Protein AF-A0A4Q6C8I4-F1 (afdb_monomer)

Nearest PDB structures (foldseek):
  3a5y-assembly2_C  TM=9.409E-01  e=4.345E-12  Escherichia coli
  3a5y-assembly1_B  TM=9.420E-01  e=6.777E-12  Escherichia coli
  3g1z-assembly1_B  TM=9.215E-01  e=4.933E-12  Salmonella enterica subsp. enterica serovar Typhimurium
  3a5z-assembly2_E  TM=9.390E-01  e=2.920E-11  Escherichia coli
  7ea9-assembly2_C  TM=8.427E-01  e=3.755E-07  Homo sapiens

pLDDT: mean 90.51, std 9.95, range [35.81, 97.06]

Sequence (147 aa):
TWDDLYFLIWLNDVEPNLPKDRPLIIYHYPPSQAALAVTEIGDDGNRWAKRFEFYIAGIELGNAFEELTDPIEQRARFENDQKVRRETYGDTYPVSPIDEDFLNALAEGMPPSGGIAVGVDRMVQLFANEPELAKTLWLESEPGKIE

Mean predicted aligned error: 5.63 Å

Solvent-accessible surface area (backbone atoms only — not comparable to full-atom values): 8668 Å² total; per-residue (Å²): 103,75,66,54,53,48,50,54,45,37,65,68,65,44,59,77,66,49,71,48,91,44,76,46,78,51,63,62,34,50,61,94,66,21,82,64,24,35,71,46,74,45,98,86,71,46,62,27,8,47,30,37,37,35,30,48,66,66,40,79,36,31,46,32,28,36,50,56,50,51,40,68,62,51,48,53,52,52,55,48,52,53,50,55,47,37,74,72,64,35,88,84,48,88,72,78,75,82,62,60,67,61,41,50,54,27,66,76,63,53,72,96,46,72,50,72,50,68,43,61,64,58,48,50,19,60,75,69,72,44,94,52,63,66,80,68,44,95,65,78,80,61,91,89,72,82,131

Secondary structure (DSSP, 8-state):
-HHHHHHHHIIIIIGGGS-SSS-EEEEEE-GGG-TTB-EEE-TTS-EEEEEEEEEETTEEEEEEEEB---HHHHHHHHHHHHHHHHHHH-TTS--PPP-HHHHHHHHHHPPS-EEEEE-HHHHHHHHHT-S-GGGGSSS---TT---

Structure (mmCIF, N/CA/C/O backbone):
data_AF-A0A4Q6C8I4-F1
#
_entry.id   AF-A0A4Q6C8I4-F1
#
loop_
_atom_site.group_PDB
_atom_site.id
_atom_site.type_symbol
_atom_site.label_atom_id
_atom_site.label_alt_id
_atom_site.label_comp_id
_atom_site.label_asym_id
_atom_site.label_entity_id
_atom_site.label_seq_id
_atom_site.pdbx_PDB_ins_code
_atom_site.Cartn_x
_atom_site.Cartn_y
_atom_site.Cartn_z
_atom_site.occupancy
_atom_site.B_iso_or_equiv
_atom_site.auth_seq_id
_atom_site.auth_comp_id
_atom_site.auth_asym_id
_atom_site.auth_atom_id
_atom_site.pdbx_PDB_model_num
ATOM 1 N N . THR A 1 1 ? 7.667 17.587 -1.854 1.00 84.69 1 THR A N 1
ATOM 2 C CA . THR A 1 1 ? 7.460 16.961 -3.178 1.00 84.69 1 THR A CA 1
ATOM 3 C C . THR A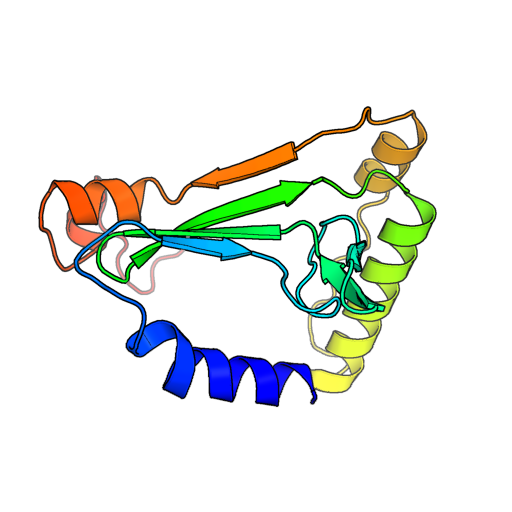 1 1 ? 5.965 16.807 -3.428 1.00 84.69 1 THR A C 1
ATOM 5 O O . THR A 1 1 ? 5.182 17.213 -2.573 1.00 84.69 1 THR A O 1
ATOM 8 N N . TRP A 1 2 ? 5.550 16.286 -4.591 1.00 88.81 2 TRP A N 1
ATOM 9 C CA . TRP A 1 2 ? 4.146 15.908 -4.819 1.00 88.81 2 TRP A CA 1
ATOM 10 C C . TRP A 1 2 ? 3.659 14.925 -3.746 1.00 88.81 2 TRP A C 1
ATOM 12 O O . TRP A 1 2 ? 2.613 15.152 -3.146 1.00 88.81 2 TRP A O 1
ATOM 22 N N .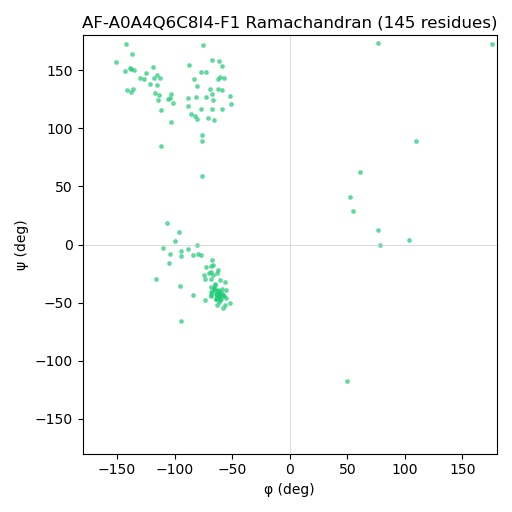 ASP A 1 3 ? 4.462 13.903 -3.446 1.00 88.81 3 ASP A N 1
ATOM 23 C CA . ASP A 1 3 ? 4.109 12.886 -2.455 1.00 88.81 3 ASP A CA 1
ATOM 24 C C . ASP A 1 3 ? 4.026 13.455 -1.039 1.00 88.81 3 ASP A C 1
ATOM 26 O O . ASP A 1 3 ? 3.095 13.120 -0.315 1.00 88.81 3 ASP A O 1
ATOM 30 N N . ASP A 1 4 ? 4.903 14.391 -0.659 1.00 90.00 4 ASP A N 1
ATOM 31 C CA . ASP A 1 4 ? 4.795 15.049 0.652 1.00 90.00 4 ASP A CA 1
ATOM 32 C C . ASP A 1 4 ? 3.463 15.797 0.799 1.00 90.00 4 ASP A C 1
ATOM 34 O O . ASP A 1 4 ? 2.821 15.724 1.843 1.00 90.00 4 ASP A O 1
ATOM 38 N N . LEU A 1 5 ? 3.025 16.512 -0.246 1.00 93.94 5 LEU A N 1
ATOM 39 C CA . LEU A 1 5 ? 1.739 17.215 -0.232 1.00 93.94 5 LEU A CA 1
ATOM 40 C C . LEU A 1 5 ? 0.568 16.234 -0.206 1.00 93.94 5 LEU A C 1
ATOM 42 O O . LEU A 1 5 ? -0.389 16.458 0.534 1.00 93.94 5 LEU A O 1
ATOM 46 N N . TYR A 1 6 ? 0.659 15.148 -0.978 1.00 94.38 6 TYR A N 1
ATOM 47 C CA . TYR A 1 6 ? -0.321 14.070 -0.941 1.00 94.38 6 TYR A CA 1
ATOM 48 C C . TYR A 1 6 ? -0.463 13.518 0.479 1.00 94.38 6 TYR A C 1
ATOM 50 O O . TYR A 1 6 ? -1.572 13.499 1.001 1.00 94.38 6 TYR A O 1
ATOM 58 N N . PHE A 1 7 ? 0.641 13.147 1.136 1.00 93.62 7 PHE A N 1
ATO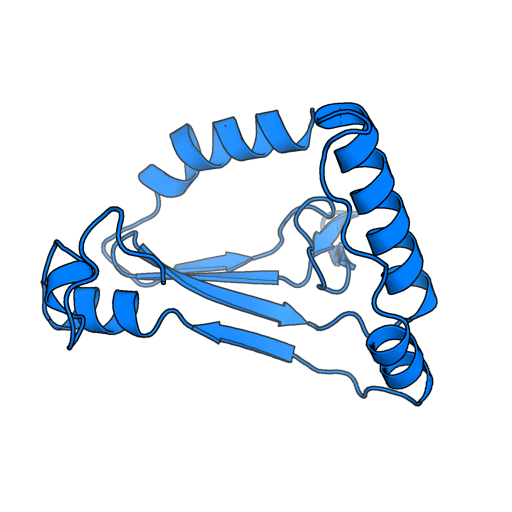M 59 C CA . PHE A 1 7 ? 0.610 12.608 2.496 1.00 93.62 7 PHE A CA 1
ATOM 60 C C . PHE A 1 7 ? 0.126 13.628 3.522 1.00 93.62 7 PHE A C 1
ATOM 62 O O . PHE A 1 7 ? -0.639 13.269 4.413 1.00 93.62 7 PHE A O 1
ATOM 69 N N . LEU A 1 8 ? 0.518 14.898 3.398 1.00 95.75 8 LEU A N 1
ATOM 70 C CA . LEU A 1 8 ? 0.023 15.951 4.282 1.00 95.75 8 LEU A CA 1
ATOM 71 C C . LEU A 1 8 ? -1.499 16.080 4.194 1.00 95.75 8 LEU A C 1
ATOM 73 O O . LEU A 1 8 ? -2.155 16.112 5.230 1.00 95.75 8 LEU A O 1
ATOM 77 N N . ILE A 1 9 ? -2.067 16.111 2.990 1.00 96.06 9 ILE A N 1
ATOM 78 C CA . ILE A 1 9 ? -3.523 16.183 2.812 1.00 96.06 9 ILE A CA 1
ATOM 79 C C . ILE A 1 9 ? -4.176 14.875 3.271 1.00 96.06 9 ILE A C 1
ATOM 81 O O . ILE A 1 9 ? -5.172 14.895 3.990 1.00 96.06 9 ILE A O 1
ATOM 85 N N . TRP A 1 10 ? -3.606 13.730 2.898 1.00 95.06 10 TRP A N 1
ATOM 86 C CA . TRP A 1 10 ? -4.143 12.418 3.241 1.00 95.06 10 TRP A CA 1
ATOM 87 C C . TRP A 1 10 ? -4.276 12.235 4.754 1.00 95.06 10 TRP A C 1
ATOM 89 O O . TRP A 1 10 ? -5.368 11.968 5.249 1.00 95.06 10 TRP A O 1
ATOM 99 N N . LEU A 1 11 ? -3.182 12.445 5.488 1.00 94.38 11 LEU A N 1
ATOM 100 C CA . LEU A 1 11 ? -3.102 12.188 6.925 1.00 94.38 11 LEU A CA 1
ATOM 101 C C . LEU A 1 11 ? -3.854 13.225 7.765 1.00 94.38 11 LEU A C 1
ATOM 103 O O . LEU A 1 11 ? -4.322 12.895 8.851 1.00 94.38 11 LEU A O 1
ATOM 107 N N . ASN A 1 12 ? -3.961 14.476 7.301 1.00 96.06 12 ASN A N 1
ATOM 108 C CA . ASN A 1 12 ? -4.605 15.538 8.081 1.00 96.06 12 ASN A CA 1
ATOM 109 C C . ASN A 1 12 ? -6.080 15.744 7.715 1.00 96.06 12 ASN A C 1
ATOM 111 O O . ASN A 1 12 ? -6.886 16.016 8.604 1.00 96.06 12 ASN A O 1
ATOM 115 N N . ASP A 1 13 ? -6.443 15.592 6.439 1.00 95.81 13 ASP A N 1
ATOM 116 C CA . ASP A 1 13 ? -7.760 15.991 5.937 1.00 95.81 13 ASP A CA 1
ATOM 117 C C . ASP A 1 13 ? -8.604 14.816 5.429 1.00 95.81 13 ASP A C 1
ATOM 119 O O . ASP A 1 13 ? -9.832 14.878 5.514 1.00 95.81 13 ASP A O 1
ATOM 123 N N . VAL A 1 14 ? -7.995 13.737 4.923 1.00 94.25 14 VAL A N 1
ATOM 124 C CA . VAL A 1 14 ? -8.747 12.604 4.351 1.00 94.25 14 VAL A CA 1
ATOM 125 C C . VAL A 1 14 ? -8.968 11.500 5.380 1.00 94.25 14 VAL A C 1
ATOM 127 O O . VAL A 1 14 ? -10.105 11.262 5.788 1.00 94.25 14 VAL A O 1
ATOM 130 N N . GLU A 1 15 ? -7.897 10.844 5.826 1.00 93.94 15 GLU A N 1
ATOM 131 C CA . GLU A 1 15 ? -7.943 9.661 6.690 1.00 93.94 15 GLU A CA 1
ATOM 132 C C . GLU A 1 15 ? -8.700 9.897 8.015 1.00 93.94 15 GLU A C 1
ATOM 134 O O . GLU A 1 15 ? -9.577 9.092 8.348 1.00 93.94 15 GLU A O 1
ATOM 139 N N . PRO A 1 16 ? -8.502 11.018 8.746 1.00 94.31 16 PRO A N 1
ATOM 140 C CA . PRO A 1 16 ? -9.227 11.267 9.996 1.00 94.31 16 PRO A CA 1
ATOM 141 C C . PRO A 1 16 ? -10.747 11.410 9.829 1.00 94.31 16 PRO A C 1
ATOM 143 O O . PRO A 1 16 ? -11.493 11.176 10.791 1.00 94.31 16 PRO A O 1
ATOM 146 N N . ASN A 1 17 ? -11.188 11.796 8.625 1.00 94.88 17 ASN A N 1
ATOM 147 C CA . ASN A 1 17 ? -12.575 12.094 8.266 1.00 94.88 17 ASN A CA 1
ATOM 148 C C . ASN A 1 17 ? -13.282 10.931 7.547 1.00 94.88 17 ASN A C 1
ATOM 150 O O . ASN A 1 17 ? -14.448 11.062 7.165 1.00 94.88 17 ASN A O 1
ATOM 154 N N . LEU A 1 18 ? -12.616 9.786 7.380 1.00 95.06 18 LEU A N 1
ATOM 155 C CA . LEU A 1 18 ? -13.247 8.584 6.843 1.00 95.06 18 LEU A CA 1
ATOM 156 C C . LEU A 1 18 ? -14.392 8.104 7.759 1.00 95.06 18 LEU A C 1
ATOM 158 O O . LEU A 1 18 ? -14.264 8.161 8.987 1.00 95.06 18 LEU A O 1
ATOM 162 N N . PRO A 1 19 ? -15.509 7.598 7.197 1.00 95.25 19 PRO A N 1
ATOM 163 C CA . PRO A 1 19 ? -16.570 6.971 7.982 1.00 95.25 19 PRO A CA 1
ATOM 164 C C . PRO A 1 19 ? -16.046 5.873 8.923 1.00 95.25 19 PRO A C 1
ATOM 166 O O . PRO A 1 19 ? -15.356 4.950 8.500 1.00 95.25 19 PRO A O 1
ATOM 169 N N . LYS A 1 20 ? -16.396 5.957 10.211 1.00 94.69 20 LYS A N 1
ATOM 170 C CA . LYS A 1 20 ? -15.948 5.006 11.253 1.00 94.69 20 LYS A CA 1
ATOM 171 C C . LYS A 1 20 ? -17.033 4.009 11.660 1.00 94.69 20 LYS A C 1
ATOM 173 O O . LYS A 1 20 ? -16.769 3.074 12.403 1.00 94.69 20 LYS A O 1
ATOM 178 N N . ASP A 1 21 ? -18.252 4.204 11.177 1.00 95.25 21 ASP A N 1
ATOM 179 C CA . ASP A 1 21 ? -19.441 3.408 11.488 1.00 95.25 21 ASP A CA 1
ATOM 180 C C . ASP A 1 21 ? -19.630 2.198 10.557 1.00 95.25 21 ASP A C 1
ATOM 182 O O . ASP A 1 21 ? -20.544 1.399 10.755 1.00 95.25 21 ASP A O 1
ATOM 186 N N . ARG A 1 22 ? -18.768 2.041 9.545 1.00 95.19 22 ARG A N 1
ATOM 187 C CA . ARG A 1 22 ? -18.814 0.944 8.573 1.00 95.19 22 ARG A CA 1
ATOM 188 C C . ARG A 1 22 ? -17.424 0.596 8.032 1.00 95.19 22 ARG A C 1
ATOM 190 O O . ARG A 1 22 ? -16.549 1.460 8.037 1.00 95.19 22 ARG A O 1
ATOM 197 N N . PRO A 1 23 ? -17.221 -0.632 7.523 1.00 95.81 23 PRO A N 1
ATOM 198 C CA . PRO A 1 23 ? -16.042 -0.964 6.735 1.00 95.81 23 PRO A CA 1
ATOM 199 C C . PRO A 1 23 ? -15.947 -0.105 5.471 1.00 95.81 23 PRO A C 1
ATOM 201 O O . PRO A 1 23 ? -16.965 0.192 4.838 1.00 95.81 23 PRO A O 1
ATOM 204 N N . LEU A 1 24 ? -14.726 0.258 5.088 1.00 97.06 24 LEU A N 1
ATOM 205 C CA . LEU A 1 24 ? -14.437 1.039 3.890 1.00 97.06 24 LEU A CA 1
ATOM 206 C C . LEU A 1 24 ? -13.338 0.375 3.076 1.00 97.06 24 LEU A C 1
ATOM 208 O O . LEU A 1 24 ? -12.377 -0.151 3.631 1.00 97.06 24 LEU A O 1
ATOM 212 N N . ILE A 1 25 ? -13.479 0.457 1.758 1.00 96.88 25 ILE A N 1
ATOM 213 C CA . ILE A 1 25 ? -12.411 0.171 0.809 1.00 96.88 25 ILE A CA 1
ATOM 214 C C . ILE A 1 25 ? -12.097 1.481 0.105 1.00 96.88 25 ILE A C 1
ATOM 216 O O . ILE A 1 25 ? -12.986 2.104 -0.480 1.00 96.88 25 ILE A O 1
ATOM 220 N N . ILE A 1 26 ? -10.838 1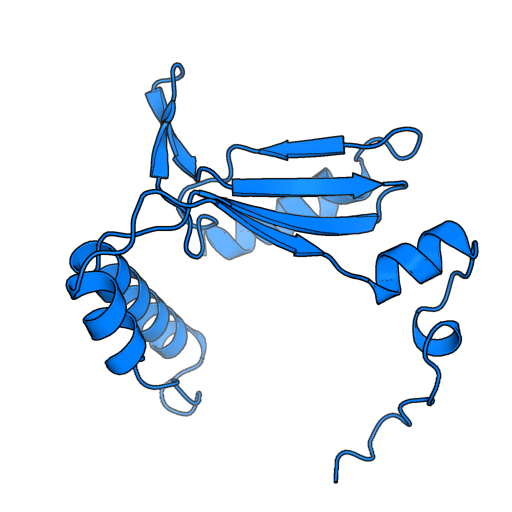.884 0.170 1.00 95.88 26 ILE A N 1
ATOM 221 C CA . ILE A 1 26 ? -10.297 2.999 -0.596 1.00 95.88 26 ILE A CA 1
ATOM 222 C C . ILE A 1 26 ? -9.495 2.387 -1.729 1.00 95.88 26 ILE A C 1
ATOM 224 O O . ILE A 1 26 ? -8.686 1.502 -1.491 1.00 95.88 26 ILE A O 1
ATOM 228 N N . TYR A 1 27 ? -9.735 2.824 -2.957 1.00 95.19 27 TYR A N 1
ATOM 229 C CA . TYR A 1 27 ? -9.104 2.289 -4.159 1.00 95.19 27 TYR A CA 1
ATOM 230 C C . TYR A 1 27 ? -8.804 3.423 -5.143 1.00 95.19 27 TYR A C 1
ATOM 232 O O . TYR A 1 27 ? -9.215 4.560 -4.911 1.00 95.19 27 TYR A O 1
ATOM 240 N N . HIS A 1 28 ? -8.089 3.109 -6.228 1.00 92.25 28 HIS A N 1
ATOM 241 C CA . HIS A 1 28 ? -7.586 4.084 -7.209 1.00 92.25 28 HIS A CA 1
ATOM 242 C C . HIS A 1 28 ? -6.626 5.102 -6.588 1.00 92.25 28 HIS A C 1
ATOM 244 O O . HIS A 1 28 ? -6.852 6.311 -6.576 1.00 92.25 28 HIS A O 1
ATOM 250 N N . TYR A 1 29 ? -5.505 4.594 -6.086 1.00 95.06 29 TYR A N 1
ATOM 251 C CA . TYR A 1 29 ? -4.420 5.449 -5.619 1.00 95.06 29 TYR A CA 1
ATOM 252 C C . TYR A 1 29 ? -3.700 6.091 -6.812 1.00 95.06 29 TYR A C 1
ATOM 254 O O . TYR A 1 29 ? -3.613 5.472 -7.879 1.00 95.06 29 TYR A O 1
ATOM 262 N N . PRO A 1 30 ? -3.165 7.316 -6.675 1.00 94.56 30 PRO A N 1
ATOM 263 C CA . PRO A 1 30 ? -2.380 7.925 -7.740 1.00 94.56 30 PRO A CA 1
ATOM 264 C C . PRO A 1 30 ? -1.128 7.080 -8.050 1.00 94.56 30 PRO A C 1
ATOM 266 O O . PRO A 1 30 ? -0.655 6.344 -7.183 1.00 94.56 30 PRO A O 1
ATOM 269 N N . PRO A 1 31 ? -0.531 7.195 -9.251 1.00 92.56 31 PRO A N 1
ATOM 270 C CA . PRO A 1 31 ? 0.572 6.327 -9.673 1.00 92.56 31 PRO A CA 1
ATOM 271 C C . PRO A 1 31 ? 1.810 6.411 -8.777 1.00 92.56 31 PRO A C 1
ATOM 273 O O . PRO A 1 31 ? 2.511 5.419 -8.607 1.00 92.56 31 PRO A O 1
ATOM 276 N N . SER A 1 32 ? 2.064 7.569 -8.160 1.00 90.94 32 SER A N 1
ATOM 277 C CA . SER A 1 32 ? 3.163 7.726 -7.199 1.00 90.94 32 SER A CA 1
ATOM 278 C C . SER A 1 32 ? 2.957 6.920 -5.910 1.00 90.94 32 SER A C 1
ATOM 280 O O . SER A 1 32 ? 3.906 6.633 -5.193 1.00 90.94 32 SER A O 1
ATOM 282 N N . GLN A 1 33 ? 1.721 6.491 -5.652 1.00 93.00 33 GLN A N 1
ATOM 283 C CA . GLN A 1 33 ? 1.311 5.650 -4.533 1.00 93.00 33 GLN A CA 1
ATOM 284 C C . GLN A 1 33 ? 0.994 4.219 -4.996 1.00 93.00 33 GLN A C 1
ATOM 286 O O . GLN A 1 33 ? 0.315 3.470 -4.294 1.00 93.00 33 GLN A O 1
ATOM 291 N N . ALA A 1 34 ? 1.467 3.815 -6.178 1.00 91.25 34 ALA A N 1
ATOM 292 C CA . ALA A 1 34 ? 1.235 2.471 -6.690 1.00 91.25 34 ALA A CA 1
ATOM 293 C C . ALA A 1 34 ? 2.003 1.398 -5.912 1.00 91.25 34 ALA A C 1
ATOM 295 O O . ALA A 1 34 ? 1.571 0.252 -5.906 1.00 91.25 34 ALA A O 1
ATOM 296 N N . ALA A 1 35 ? 3.117 1.743 -5.256 1.00 86.62 35 ALA A N 1
ATOM 297 C CA . ALA A 1 35 ? 4.056 0.758 -4.720 1.00 86.62 35 ALA A CA 1
ATOM 298 C C . ALA A 1 35 ? 4.408 -0.287 -5.806 1.00 86.62 35 ALA A C 1
ATOM 300 O O . ALA A 1 35 ? 4.930 0.076 -6.865 1.00 86.62 35 ALA A O 1
ATOM 301 N N . LEU A 1 36 ? 4.067 -1.557 -5.578 1.00 91.88 36 LEU A N 1
ATOM 302 C CA . LEU A 1 36 ? 4.264 -2.667 -6.519 1.00 91.88 36 LEU A CA 1
ATOM 303 C C . LEU A 1 36 ? 3.013 -2.989 -7.352 1.00 91.88 36 LEU A C 1
ATOM 305 O O . LEU A 1 36 ? 2.974 -4.002 -8.036 1.00 91.88 36 LEU A O 1
ATOM 309 N N . ALA A 1 37 ? 1.988 -2.137 -7.324 1.00 95.12 37 ALA A N 1
ATOM 310 C CA . ALA A 1 37 ? 0.763 -2.360 -8.077 1.00 95.12 37 ALA A CA 1
ATOM 311 C C . ALA A 1 37 ? 0.912 -2.038 -9.568 1.00 95.12 37 ALA A C 1
ATOM 313 O O . ALA A 1 37 ? 1.589 -1.075 -9.962 1.00 95.12 37 ALA A O 1
ATOM 314 N N . VAL A 1 3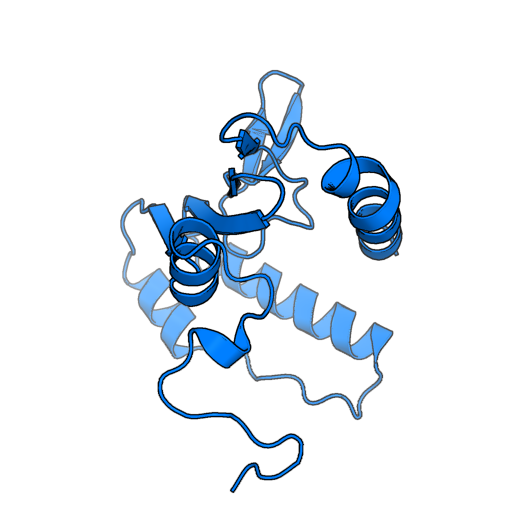8 ? 0.162 -2.764 -10.392 1.00 95.06 38 VAL A N 1
ATOM 315 C CA . VAL A 1 38 ? -0.137 -2.381 -11.776 1.00 95.06 38 VAL A CA 1
ATOM 316 C C . VAL A 1 38 ? -0.800 -0.999 -11.803 1.00 95.06 38 VAL A C 1
ATOM 318 O O . VAL A 1 38 ? -1.599 -0.655 -10.927 1.00 95.06 38 VAL A O 1
ATOM 321 N N . THR A 1 39 ? -0.478 -0.194 -12.821 1.00 95.75 39 THR A N 1
ATOM 322 C CA . THR A 1 39 ? -1.203 1.055 -13.100 1.00 95.75 39 THR A CA 1
ATOM 323 C C . THR A 1 39 ? -1.968 0.961 -14.410 1.00 95.75 39 THR A C 1
ATOM 325 O O . THR A 1 39 ? -1.475 0.405 -15.389 1.00 95.75 39 THR A O 1
ATOM 328 N N . GLU A 1 40 ? -3.154 1.554 -14.452 1.00 94.62 40 GLU A N 1
ATOM 329 C CA . GLU A 1 40 ? -4.007 1.587 -15.636 1.00 94.62 40 GLU A CA 1
ATOM 330 C C . GLU A 1 40 ? -4.624 2.969 -15.849 1.00 94.62 40 GLU A C 1
ATOM 332 O O . GLU A 1 40 ? -4.594 3.818 -14.959 1.00 94.62 40 GLU A O 1
ATOM 337 N N . ILE A 1 41 ? -5.144 3.214 -17.051 1.00 96.31 41 ILE A N 1
ATOM 338 C CA . ILE A 1 41 ? -5.945 4.407 -17.334 1.00 96.31 41 ILE A CA 1
ATOM 339 C C . ILE A 1 41 ? -7.399 4.073 -17.015 1.00 96.31 41 ILE A C 1
ATOM 341 O O . ILE A 1 41 ? -7.956 3.159 -17.619 1.00 96.31 41 ILE A O 1
ATOM 345 N N . GLY A 1 42 ? -7.988 4.801 -16.069 1.00 92.25 42 GLY A N 1
ATOM 346 C CA . GLY A 1 42 ? -9.396 4.670 -15.717 1.00 92.25 42 GLY A CA 1
ATOM 347 C C . GLY A 1 42 ? -10.325 5.317 -16.744 1.00 92.25 42 GLY A C 1
ATOM 348 O O . GLY A 1 42 ? -9.897 6.049 -17.639 1.00 92.25 42 GLY A O 1
ATOM 349 N N . ASP A 1 43 ? -11.628 5.093 -16.571 1.00 92.75 43 ASP A N 1
ATOM 350 C CA . ASP A 1 43 ? -12.682 5.655 -17.431 1.00 92.75 43 ASP A CA 1
ATOM 351 C C . ASP A 1 43 ? -12.728 7.194 -17.411 1.00 92.75 43 ASP A C 1
ATOM 353 O O . ASP A 1 43 ? -13.230 7.829 -18.338 1.00 92.75 43 ASP A O 1
ATOM 357 N N . ASP A 1 44 ? -12.188 7.804 -16.355 1.00 94.19 44 ASP A N 1
ATOM 358 C CA . ASP A 1 44 ? -12.041 9.251 -16.201 1.00 94.19 44 ASP A CA 1
ATOM 359 C C . ASP A 1 44 ? -10.820 9.822 -16.949 1.00 94.19 44 ASP A C 1
ATOM 361 O O . ASP A 1 44 ? -10.582 11.030 -16.920 1.00 94.19 44 ASP A O 1
ATOM 365 N N . GLY A 1 45 ? -10.049 8.967 -17.628 1.00 95.06 45 GLY A N 1
ATOM 366 C CA . GLY A 1 45 ? -8.836 9.325 -18.359 1.00 95.06 45 GLY A CA 1
ATOM 367 C C . GLY A 1 45 ? -7.605 9.529 -17.474 1.00 95.06 45 GLY A C 1
ATOM 368 O O . GLY A 1 45 ? -6.526 9.813 -18.002 1.00 95.06 45 GLY A O 1
ATOM 369 N N . ASN A 1 46 ? -7.730 9.373 -16.153 1.00 94.50 46 ASN A N 1
ATOM 370 C CA . ASN A 1 46 ? -6.609 9.478 -15.226 1.00 94.50 46 ASN A CA 1
ATOM 371 C C . ASN A 1 46 ? -5.900 8.130 -15.075 1.00 94.50 46 ASN A C 1
ATOM 373 O O . ASN A 1 46 ? -6.481 7.066 -15.279 1.00 94.50 46 ASN A O 1
ATOM 377 N N . ARG A 1 47 ? -4.616 8.172 -14.706 1.00 95.56 47 ARG A N 1
ATOM 378 C CA . ARG A 1 47 ? -3.854 6.962 -14.389 1.00 95.56 47 ARG A CA 1
ATOM 379 C C . ARG A 1 47 ? -4.019 6.621 -12.914 1.00 95.56 47 ARG A C 1
ATOM 381 O O . ARG A 1 47 ? -3.688 7.449 -12.069 1.00 95.56 47 ARG A O 1
ATOM 388 N N . TRP A 1 48 ? -4.432 5.396 -12.624 1.00 96.50 48 TRP A N 1
ATOM 389 C CA . TRP A 1 48 ? -4.662 4.892 -11.275 1.00 96.50 48 TRP A CA 1
ATOM 390 C C . TRP A 1 48 ? -3.863 3.621 -11.024 1.00 96.50 48 TRP A C 1
ATOM 392 O O . TRP A 1 48 ? -3.624 2.827 -11.932 1.00 96.50 48 TRP A O 1
ATOM 402 N N . ALA A 1 49 ? -3.440 3.427 -9.782 1.00 96.75 49 ALA A N 1
ATOM 403 C CA . ALA A 1 49 ? -2.911 2.162 -9.313 1.00 96.75 49 ALA A CA 1
ATOM 404 C C . ALA A 1 49 ? -4.065 1.219 -8.971 1.00 96.75 49 ALA A C 1
ATOM 406 O O . ALA A 1 49 ? -5.004 1.608 -8.266 1.00 96.75 49 ALA A O 1
ATOM 407 N N . LYS A 1 50 ? -3.946 -0.043 -9.388 1.00 96.19 50 LYS A N 1
ATOM 408 C CA . LYS A 1 50 ? -4.821 -1.142 -8.966 1.00 96.19 50 LYS A CA 1
ATOM 409 C C . LYS A 1 50 ? -4.475 -1.599 -7.551 1.00 96.19 50 LYS A C 1
ATOM 411 O O . LYS A 1 50 ? -4.087 -2.735 -7.303 1.00 96.19 50 LYS A O 1
ATOM 416 N N . ARG A 1 51 ? -4.581 -0.651 -6.631 1.00 96.31 51 ARG A N 1
ATOM 417 C CA . ARG A 1 51 ? -4.340 -0.777 -5.202 1.00 96.31 51 ARG A CA 1
ATOM 418 C C . ARG A 1 51 ? -5.636 -0.478 -4.476 1.00 96.31 51 ARG A C 1
ATOM 420 O O . ARG A 1 51 ? -6.348 0.454 -4.863 1.00 96.31 51 ARG A O 1
ATOM 427 N N . PHE A 1 52 ? -5.890 -1.200 -3.396 1.00 96.56 52 PHE A N 1
ATOM 428 C CA . PHE A 1 52 ? -6.874 -0.783 -2.416 1.00 96.56 52 PHE A CA 1
ATOM 429 C C . PHE A 1 52 ? -6.382 -0.996 -0.988 1.00 96.56 52 PHE A C 1
ATOM 431 O O . PHE A 1 52 ? -5.621 -1.915 -0.707 1.00 96.56 52 PHE A O 1
ATOM 438 N N . GLU A 1 53 ? -6.863 -0.165 -0.076 1.00 96.94 53 GLU A N 1
ATOM 439 C CA . GLU A 1 53 ? -6.723 -0.361 1.364 1.00 96.94 53 GLU A CA 1
ATOM 440 C C . GLU A 1 53 ? -8.101 -0.580 1.973 1.00 96.94 53 GLU A C 1
ATOM 442 O O . GLU A 1 53 ? -9.098 -0.011 1.511 1.00 96.94 53 GLU A O 1
ATOM 447 N N . PHE A 1 54 ? -8.170 -1.415 3.006 1.00 95.62 54 PHE A N 1
ATOM 448 C CA . PHE A 1 54 ? -9.405 -1.652 3.737 1.00 95.62 54 PHE A CA 1
ATOM 449 C C . PHE A 1 54 ? -9.304 -1.172 5.180 1.00 95.62 54 PHE A C 1
ATOM 451 O O . PHE A 1 54 ? -8.320 -1.400 5.886 1.00 95.62 54 PHE A O 1
ATOM 458 N N . TYR A 1 55 ? -10.376 -0.521 5.615 1.00 96.19 55 TYR A N 1
ATOM 459 C CA . TYR A 1 55 ? -10.479 0.148 6.899 1.00 96.19 55 TYR A CA 1
ATOM 460 C C . TYR A 1 55 ? -11.711 -0.333 7.652 1.00 96.19 55 TYR A C 1
ATOM 462 O O . TYR A 1 55 ? -12.778 -0.521 7.062 1.00 96.19 55 TYR A O 1
ATOM 470 N N . ILE A 1 56 ? -11.594 -0.468 8.971 1.00 94.94 56 ILE A N 1
ATOM 471 C CA . ILE A 1 56 ? -12.738 -0.660 9.871 1.00 94.94 56 ILE A CA 1
ATOM 472 C C . ILE A 1 56 ? -12.538 0.232 11.094 1.00 94.94 56 ILE A C 1
ATOM 474 O O . ILE A 1 56 ? -11.447 0.288 11.649 1.00 94.94 56 ILE A O 1
ATOM 478 N N . ALA A 1 57 ? -13.589 0.952 11.501 1.00 92.56 57 ALA A N 1
ATOM 479 C CA . ALA A 1 57 ? -13.555 1.875 12.640 1.00 92.56 57 ALA A CA 1
ATOM 480 C C . ALA A 1 57 ? -12.445 2.948 12.563 1.00 92.56 57 ALA A C 1
ATOM 482 O O . ALA A 1 57 ? -11.965 3.434 13.584 1.00 92.56 57 ALA A O 1
ATOM 483 N N . GLY A 1 58 ? -12.047 3.339 11.346 1.00 90.81 58 GLY A N 1
ATOM 484 C CA . GLY A 1 58 ? -10.957 4.292 11.117 1.00 90.81 58 GLY A CA 1
ATOM 485 C C . GLY A 1 58 ? -9.550 3.709 11.291 1.00 90.81 58 GLY A C 1
ATOM 486 O O . GLY A 1 58 ? -8.597 4.475 11.351 1.00 90.81 58 GLY A O 1
ATOM 487 N N . ILE A 1 59 ? -9.413 2.384 11.376 1.00 91.31 59 ILE A N 1
ATOM 488 C CA . ILE A 1 59 ? -8.128 1.682 11.432 1.00 91.31 59 ILE A CA 1
ATOM 489 C C . ILE A 1 59 ? -7.886 1.012 10.080 1.00 91.31 59 ILE A C 1
ATOM 491 O O . ILE A 1 59 ? -8.722 0.228 9.628 1.00 91.31 59 ILE A O 1
ATOM 495 N N . GLU A 1 60 ? -6.746 1.304 9.450 1.00 94.62 60 GLU A N 1
ATOM 496 C CA . GLU A 1 60 ? -6.261 0.576 8.274 1.00 94.62 60 GLU A CA 1
ATOM 497 C C . GLU A 1 60 ? -5.880 -0.851 8.688 1.00 94.62 60 GLU A C 1
ATOM 499 O O . GLU A 1 60 ? -4.970 -1.067 9.500 1.00 94.62 60 GLU A O 1
ATOM 504 N N . LEU A 1 61 ? -6.582 -1.835 8.136 1.00 95.12 61 LEU A N 1
ATOM 505 C CA . LEU A 1 61 ? -6.393 -3.245 8.461 1.00 95.12 61 LEU A CA 1
ATOM 506 C C . LEU A 1 61 ? -5.654 -4.012 7.369 1.00 95.12 61 LEU A C 1
ATOM 508 O O . LEU A 1 61 ? -5.145 -5.101 7.638 1.00 95.12 61 LEU A O 1
ATOM 512 N N . GLY A 1 62 ? -5.548 -3.460 6.166 1.00 95.69 62 GLY A N 1
ATOM 513 C CA . GLY A 1 62 ? -4.649 -4.018 5.179 1.00 95.69 62 GLY A CA 1
ATOM 514 C C . GLY A 1 62 ? -4.707 -3.353 3.824 1.00 95.69 62 GLY A C 1
ATOM 515 O O . GLY A 1 62 ? -5.556 -2.509 3.540 1.00 95.69 62 GLY A O 1
ATOM 516 N N . ASN A 1 63 ? -3.768 -3.788 3.001 1.00 96.56 63 ASN A N 1
ATOM 517 C CA . ASN A 1 63 ? -3.389 -3.152 1.758 1.00 96.56 63 ASN A CA 1
ATOM 518 C C . ASN A 1 63 ? -3.189 -4.234 0.700 1.00 96.56 63 ASN A C 1
ATOM 520 O O . ASN A 1 63 ? -2.554 -5.259 0.963 1.00 96.56 63 ASN A O 1
ATOM 524 N N . ALA A 1 64 ? -3.798 -4.030 -0.457 1.00 96.44 64 ALA A N 1
ATOM 525 C CA . ALA A 1 64 ? -3.913 -5.013 -1.513 1.00 96.44 64 ALA A CA 1
ATOM 526 C C . ALA A 1 64 ? -3.611 -4.404 -2.875 1.00 96.44 64 ALA A C 1
ATOM 528 O O . ALA A 1 64 ? -3.903 -3.233 -3.127 1.00 96.44 64 ALA A O 1
ATOM 529 N N . PHE A 1 65 ? -3.083 -5.230 -3.772 1.00 96.06 65 PHE A N 1
ATOM 530 C CA . PHE A 1 65 ? -2.643 -4.811 -5.095 1.00 96.06 65 PHE A CA 1
ATOM 531 C C . PHE A 1 65 ? -2.945 -5.885 -6.141 1.00 96.06 65 PHE A C 1
ATOM 533 O O . PHE A 1 65 ? -2.903 -7.078 -5.844 1.00 96.06 65 PHE A O 1
ATOM 540 N N . GLU A 1 66 ? -3.192 -5.466 -7.382 1.00 96.62 66 GLU A N 1
ATOM 541 C CA . GLU A 1 66 ? -2.851 -6.285 -8.548 1.00 96.62 66 GLU A CA 1
ATOM 542 C C . GLU A 1 66 ? -1.338 -6.171 -8.763 1.00 96.62 66 GLU A C 1
ATOM 544 O O . GLU A 1 66 ? -0.832 -5.070 -8.988 1.00 96.62 66 GLU A O 1
ATOM 549 N N . GLU A 1 67 ? -0.624 -7.287 -8.634 1.00 96.50 67 GLU A N 1
ATOM 550 C CA . GLU A 1 67 ? 0.840 -7.322 -8.580 1.00 96.50 67 GLU A CA 1
ATOM 551 C C . GLU A 1 67 ? 1.461 -6.955 -9.931 1.00 96.50 67 GLU A C 1
ATOM 553 O O . GLU A 1 67 ? 1.057 -7.469 -10.978 1.00 96.50 67 GLU A O 1
ATOM 558 N N . LEU A 1 68 ? 2.475 -6.086 -9.918 1.00 95.94 68 LEU A N 1
ATOM 559 C CA . LEU A 1 68 ? 3.247 -5.760 -11.111 1.00 95.94 68 LEU A CA 1
ATOM 560 C C . LEU A 1 68 ? 4.131 -6.948 -11.503 1.00 95.94 68 LEU A C 1
ATOM 562 O O . LEU A 1 68 ? 5.139 -7.238 -10.864 1.00 95.94 68 LEU A O 1
ATOM 566 N N . THR A 1 69 ? 3.771 -7.608 -12.603 1.00 95.31 69 THR A N 1
ATOM 567 C CA . THR A 1 69 ? 4.513 -8.766 -13.120 1.00 95.31 69 THR A CA 1
ATOM 568 C C . THR A 1 69 ? 5.552 -8.409 -14.187 1.00 95.31 69 THR A C 1
ATOM 570 O O . THR A 1 69 ? 6.272 -9.294 -14.638 1.00 95.31 69 THR A O 1
ATOM 573 N N . ASP A 1 70 ? 5.621 -7.149 -14.640 1.00 95.12 70 ASP A N 1
ATOM 574 C CA . ASP A 1 70 ? 6.594 -6.706 -15.650 1.00 95.12 70 ASP A CA 1
ATOM 575 C C . ASP A 1 70 ? 7.956 -6.403 -14.987 1.00 95.12 70 ASP A C 1
ATOM 577 O O . ASP A 1 70 ? 8.080 -5.399 -14.275 1.00 95.12 70 ASP A O 1
ATOM 581 N N . PRO A 1 71 ? 9.003 -7.219 -15.230 1.00 95.38 71 PRO A N 1
ATOM 582 C CA . PRO A 1 71 ? 10.312 -7.025 -14.609 1.00 95.38 71 PRO A CA 1
ATOM 583 C C . PRO A 1 71 ? 11.019 -5.743 -15.076 1.00 95.38 71 PRO A C 1
ATOM 585 O O . PRO A 1 71 ? 11.840 -5.190 -14.340 1.00 95.38 71 PRO A O 1
ATOM 588 N N . ILE A 1 72 ? 10.725 -5.251 -16.284 1.00 95.56 72 ILE A N 1
ATOM 589 C CA . ILE A 1 72 ? 11.329 -4.030 -16.829 1.00 95.56 72 ILE A CA 1
ATOM 590 C C . ILE A 1 72 ? 10.733 -2.817 -16.120 1.00 95.56 72 ILE A C 1
ATOM 592 O O . ILE A 1 72 ? 11.473 -1.952 -15.645 1.00 95.56 72 ILE A O 1
ATOM 596 N N . GLU A 1 73 ? 9.404 -2.769 -16.007 1.00 94.62 73 GLU A N 1
ATOM 597 C CA . GLU A 1 73 ? 8.726 -1.703 -15.269 1.00 94.62 73 GLU A CA 1
ATOM 598 C C . GLU A 1 73 ? 9.119 -1.731 -13.785 1.00 94.62 73 GLU A C 1
ATOM 600 O O . GLU A 1 73 ? 9.439 -0.690 -13.208 1.00 94.62 73 GLU A O 1
ATOM 605 N N . GLN A 1 74 ? 9.178 -2.920 -13.182 1.00 94.94 74 GLN A N 1
ATOM 606 C CA . GLN A 1 74 ? 9.560 -3.090 -11.784 1.00 94.94 74 GLN A CA 1
ATOM 607 C C . GLN A 1 74 ? 10.984 -2.585 -11.504 1.00 94.94 74 GLN A C 1
ATOM 609 O O . GLN A 1 74 ? 11.203 -1.867 -10.523 1.00 94.94 74 GLN A O 1
ATOM 614 N N . ARG A 1 75 ? 11.949 -2.886 -12.387 1.00 95.44 75 ARG A N 1
ATOM 615 C CA . ARG A 1 75 ? 13.314 -2.346 -12.290 1.00 95.44 75 ARG A CA 1
ATOM 616 C C . ARG A 1 75 ? 13.321 -0.823 -12.376 1.00 95.44 75 ARG A C 1
ATOM 618 O O . ARG A 1 75 ? 13.944 -0.175 -11.538 1.00 95.44 75 ARG A O 1
ATOM 625 N N . ALA A 1 76 ? 12.617 -0.253 -13.353 1.00 94.12 76 ALA A N 1
ATOM 626 C CA . ALA A 1 76 ? 12.564 1.195 -13.534 1.00 94.12 76 ALA A CA 1
ATOM 627 C C . ALA A 1 76 ? 12.006 1.909 -12.288 1.00 94.12 76 ALA A C 1
ATOM 629 O O . ALA A 1 76 ? 12.523 2.956 -11.890 1.00 94.12 76 ALA A O 1
ATOM 630 N N . ARG A 1 77 ? 10.995 1.321 -11.629 1.00 92.56 77 ARG A N 1
ATOM 631 C CA . ARG A 1 77 ? 10.456 1.828 -10.356 1.00 92.56 77 ARG A CA 1
ATOM 632 C C . ARG A 1 77 ? 11.492 1.773 -9.234 1.00 92.56 77 ARG A C 1
ATOM 634 O O . ARG A 1 77 ? 11.695 2.779 -8.561 1.00 92.56 77 ARG A O 1
ATOM 641 N N . PHE A 1 78 ? 12.204 0.656 -9.075 1.00 92.56 78 PHE A N 1
ATOM 642 C CA . PHE A 1 78 ? 13.268 0.552 -8.071 1.00 92.56 78 PHE A CA 1
ATOM 643 C C . PHE A 1 78 ? 14.397 1.565 -8.291 1.00 92.56 78 PHE A C 1
ATOM 645 O O . PHE A 1 78 ? 14.835 2.215 -7.342 1.00 92.56 78 PHE A O 1
ATOM 652 N N . GLU A 1 79 ? 14.854 1.744 -9.530 1.00 92.69 79 GLU A N 1
ATOM 653 C CA . GLU A 1 79 ? 15.898 2.721 -9.859 1.00 92.69 79 GLU A CA 1
ATOM 654 C C . GLU A 1 79 ? 15.454 4.157 -9.552 1.00 92.69 79 GLU A C 1
ATOM 656 O O . GLU A 1 79 ? 16.229 4.946 -8.995 1.00 92.69 79 GLU A O 1
ATOM 661 N N . ASN A 1 80 ? 14.199 4.485 -9.870 1.00 90.25 80 ASN A N 1
ATOM 662 C CA . ASN A 1 80 ? 13.615 5.782 -9.556 1.00 90.25 80 ASN A CA 1
ATOM 663 C C . ASN A 1 80 ? 13.526 6.012 -8.040 1.00 90.25 80 ASN A C 1
ATOM 665 O O . ASN A 1 80 ? 13.969 7.054 -7.560 1.00 90.25 80 ASN A O 1
ATOM 669 N N . ASP A 1 81 ? 13.045 5.032 -7.274 1.00 88.25 81 ASP A N 1
ATOM 670 C CA . ASP A 1 81 ? 12.955 5.123 -5.814 1.00 88.25 81 ASP A CA 1
ATOM 671 C C . ASP A 1 81 ? 14.328 5.318 -5.164 1.00 88.25 81 ASP A C 1
ATOM 673 O O . ASP A 1 81 ? 14.496 6.175 -4.292 1.00 88.25 81 ASP A O 1
ATOM 677 N N . GLN A 1 82 ? 15.347 4.576 -5.611 1.00 88.88 82 GLN A N 1
ATOM 678 C CA . GLN A 1 82 ? 16.716 4.768 -5.128 1.00 88.88 82 GLN A CA 1
ATOM 679 C C . GLN A 1 82 ? 17.252 6.163 -5.454 1.00 88.88 82 GLN A C 1
ATOM 681 O O . GLN A 1 82 ? 17.959 6.767 -4.643 1.00 88.88 82 GLN A O 1
ATOM 686 N N . LYS A 1 83 ? 16.944 6.686 -6.645 1.00 89.12 83 LYS A N 1
ATOM 687 C CA . LYS A 1 83 ? 17.329 8.042 -7.044 1.00 89.12 83 LYS A CA 1
ATOM 688 C C . LYS A 1 83 ? 16.666 9.088 -6.144 1.00 89.12 83 LYS A C 1
ATOM 690 O O . LYS A 1 83 ? 17.384 9.892 -5.556 1.00 89.12 83 LYS A O 1
ATOM 695 N N . VAL A 1 84 ? 15.344 9.031 -5.972 1.00 86.06 84 VAL A N 1
ATOM 696 C CA . VAL A 1 84 ? 14.586 9.970 -5.127 1.00 86.06 84 VAL A CA 1
ATOM 697 C C . VAL A 1 84 ? 15.082 9.935 -3.679 1.00 86.06 84 VAL A C 1
ATOM 699 O O . VAL A 1 84 ? 15.273 10.984 -3.063 1.00 86.06 84 VAL A O 1
ATOM 702 N N . ARG A 1 85 ? 15.364 8.746 -3.131 1.00 84.38 85 ARG A N 1
ATOM 703 C CA . ARG A 1 85 ? 15.908 8.600 -1.770 1.00 84.38 85 ARG A CA 1
ATOM 704 C C . ARG A 1 85 ? 17.291 9.229 -1.619 1.00 84.38 85 ARG A C 1
ATOM 706 O O . ARG A 1 85 ? 17.509 9.937 -0.641 1.00 84.38 85 ARG A O 1
ATOM 713 N N . ARG A 1 86 ? 18.200 9.024 -2.579 1.00 86.31 86 ARG A N 1
ATOM 714 C CA . ARG A 1 86 ? 19.525 9.676 -2.575 1.00 86.31 86 ARG A CA 1
ATOM 715 C C . ARG A 1 86 ? 19.413 11.194 -2.636 1.00 86.31 86 ARG A C 1
ATOM 717 O O . ARG A 1 86 ? 20.084 11.882 -1.878 1.00 86.31 86 ARG A O 1
ATOM 724 N N . GLU A 1 87 ? 18.536 11.711 -3.492 1.00 86.69 87 GLU A N 1
ATOM 725 C CA . GLU A 1 87 ? 18.300 13.154 -3.612 1.00 86.69 87 GLU A CA 1
ATOM 726 C C . GLU A 1 87 ? 17.695 13.753 -2.330 1.00 86.69 87 GLU A C 1
ATOM 728 O O . GLU A 1 87 ? 18.022 14.881 -1.966 1.00 86.69 87 GLU A O 1
ATOM 733 N N . THR A 1 88 ? 16.848 12.996 -1.624 1.00 83.81 88 THR A N 1
ATOM 734 C CA . THR A 1 88 ? 16.130 13.468 -0.427 1.00 83.81 88 THR A CA 1
ATOM 735 C C . THR A 1 88 ? 16.965 13.363 0.851 1.00 83.81 88 THR A C 1
ATOM 737 O O . THR A 1 88 ? 16.965 14.285 1.665 1.00 83.81 88 THR A O 1
ATOM 740 N N . TYR A 1 89 ? 17.672 12.248 1.048 1.00 83.69 89 TYR A N 1
ATOM 741 C CA . TYR A 1 89 ? 18.362 11.928 2.306 1.00 83.69 89 TYR A CA 1
ATOM 742 C C . TYR A 1 89 ? 19.894 11.996 2.208 1.00 83.69 89 TYR A C 1
ATOM 744 O O . TYR A 1 89 ? 20.582 11.829 3.217 1.00 83.69 89 TYR A O 1
ATOM 752 N N . GLY A 1 90 ? 20.432 12.270 1.016 1.00 81.25 90 GLY A N 1
ATOM 753 C CA . GLY A 1 90 ? 21.866 12.333 0.748 1.00 81.25 90 GLY A CA 1
ATOM 754 C C . GLY A 1 90 ? 22.536 10.959 0.633 1.00 81.25 90 GLY A C 1
ATOM 755 O O . GLY A 1 90 ? 21.947 9.914 0.911 1.00 81.25 90 GLY A O 1
ATOM 756 N N . ASP A 1 91 ? 23.815 10.968 0.249 1.00 75.00 91 ASP A N 1
ATOM 757 C CA . ASP A 1 91 ? 24.601 9.757 -0.043 1.00 75.00 91 ASP A CA 1
ATOM 758 C C . ASP A 1 91 ? 24.882 8.868 1.181 1.00 75.00 91 ASP A C 1
ATOM 760 O O . ASP A 1 91 ? 25.317 7.728 1.037 1.00 75.00 91 ASP A O 1
ATOM 764 N N . THR A 1 92 ? 24.644 9.367 2.396 1.00 74.81 92 THR A N 1
ATOM 765 C CA . THR A 1 92 ? 24.813 8.591 3.634 1.00 74.81 92 THR A CA 1
ATOM 766 C C . THR A 1 92 ? 23.601 7.728 3.971 1.00 74.81 92 THR A C 1
ATOM 768 O O . THR A 1 92 ? 23.665 6.938 4.912 1.00 74.81 92 THR A O 1
ATOM 771 N N . TYR A 1 93 ? 22.486 7.886 3.253 1.00 73.88 93 TYR A N 1
ATOM 772 C CA . TYR A 1 93 ? 21.313 7.047 3.456 1.00 73.88 93 TYR A CA 1
ATOM 773 C C . TYR A 1 93 ? 21.576 5.642 2.892 1.00 73.88 93 TYR A C 1
ATOM 775 O O . TYR A 1 93 ? 21.962 5.524 1.726 1.00 73.88 93 TYR A O 1
ATOM 783 N N . PRO A 1 94 ? 21.375 4.565 3.672 1.00 73.81 94 PRO A N 1
ATOM 784 C CA . PRO A 1 94 ? 21.591 3.210 3.189 1.00 73.81 94 PRO A CA 1
ATOM 785 C C . PRO A 1 94 ? 20.565 2.896 2.098 1.00 73.81 94 PRO A C 1
ATOM 787 O O . PRO A 1 94 ? 19.375 2.721 2.358 1.00 73.81 94 PRO A O 1
ATOM 790 N N . VAL A 1 95 ? 21.029 2.849 0.854 1.00 74.94 95 VAL A N 1
ATOM 791 C CA . VAL A 1 95 ? 20.212 2.414 -0.274 1.00 74.94 95 VAL A CA 1
ATOM 792 C C . VAL A 1 95 ? 20.312 0.899 -0.353 1.00 74.94 95 VAL A C 1
ATOM 794 O O . VAL A 1 95 ? 21.380 0.365 -0.656 1.00 74.94 95 VAL A O 1
ATOM 797 N N . SER A 1 96 ? 19.211 0.203 -0.069 1.00 79.81 96 SER A N 1
ATOM 798 C CA . SER A 1 96 ? 19.142 -1.239 -0.298 1.00 79.81 96 SER A CA 1
ATOM 799 C C . SER A 1 96 ? 19.398 -1.532 -1.778 1.00 79.81 96 SER A C 1
ATOM 801 O O . SER A 1 96 ? 18.818 -0.849 -2.630 1.00 79.81 96 SER A O 1
ATOM 803 N N . PRO A 1 97 ? 20.261 -2.511 -2.105 1.00 87.50 97 PRO A N 1
ATOM 804 C CA . PRO A 1 97 ? 20.483 -2.906 -3.487 1.00 87.50 97 PRO A CA 1
ATOM 805 C C . PRO A 1 97 ? 19.169 -3.375 -4.119 1.00 87.50 97 PRO A C 1
ATOM 807 O O . PRO A 1 97 ? 18.261 -3.828 -3.422 1.00 87.50 97 PRO A O 1
ATOM 810 N N . ILE A 1 98 ? 19.071 -3.242 -5.443 1.00 91.62 98 ILE A N 1
ATOM 811 C CA . ILE A 1 98 ? 17.953 -3.829 -6.186 1.00 91.62 98 ILE A CA 1
ATOM 812 C C . ILE A 1 98 ? 18.016 -5.347 -6.001 1.00 91.62 98 ILE A C 1
ATOM 814 O O . ILE A 1 98 ? 19.090 -5.938 -6.121 1.00 91.62 98 ILE A O 1
ATOM 818 N N . ASP A 1 99 ? 16.873 -5.956 -5.697 1.00 94.31 99 ASP A N 1
ATOM 819 C CA . ASP A 1 99 ? 16.748 -7.404 -5.568 1.00 94.31 99 ASP A CA 1
ATOM 820 C C . ASP A 1 99 ? 16.736 -8.047 -6.964 1.00 94.31 99 ASP A C 1
ATOM 822 O O . ASP A 1 99 ? 15.713 -8.104 -7.651 1.00 94.31 99 ASP A O 1
ATOM 826 N N . GLU A 1 100 ? 17.917 -8.467 -7.412 1.00 95.81 100 GLU A N 1
ATOM 827 C CA . GLU A 1 100 ? 18.093 -9.118 -8.710 1.00 95.81 100 GLU A CA 1
ATOM 828 C C . GLU A 1 100 ? 17.438 -10.505 -8.753 1.00 95.81 100 GLU A C 1
ATOM 830 O O . GLU A 1 100 ? 16.954 -10.909 -9.810 1.00 95.81 100 GLU A O 1
ATOM 835 N N . ASP A 1 101 ? 17.355 -11.215 -7.624 1.00 96.38 101 ASP A N 1
ATOM 836 C CA . ASP A 1 101 ? 16.708 -12.529 -7.562 1.00 96.38 101 ASP A CA 1
ATOM 837 C C . ASP A 1 101 ? 15.194 -12.390 -7.762 1.00 96.38 101 ASP A C 1
ATOM 839 O O . ASP A 1 101 ? 14.598 -13.142 -8.537 1.00 96.38 101 ASP A O 1
ATOM 843 N N . PHE A 1 102 ? 14.578 -11.371 -7.157 1.00 94.94 102 PHE A N 1
ATOM 844 C CA . PHE A 1 102 ? 13.174 -11.031 -7.387 1.00 94.94 102 PHE A CA 1
ATOM 845 C C . PHE A 1 102 ? 12.896 -10.655 -8.850 1.00 94.94 102 PHE A C 1
ATOM 847 O O . PHE A 1 102 ? 11.941 -11.154 -9.446 1.00 94.94 102 PHE A O 1
ATOM 854 N N . LEU A 1 103 ? 13.740 -9.817 -9.465 1.00 96.06 103 LEU A N 1
ATOM 855 C CA . LEU A 1 103 ? 13.566 -9.430 -10.871 1.00 96.06 103 LEU A CA 1
ATOM 856 C C . LEU A 1 103 ? 13.746 -10.612 -11.831 1.00 96.06 103 LEU A C 1
ATOM 858 O O . LEU A 1 103 ? 12.998 -10.728 -12.804 1.00 96.06 103 LEU A O 1
ATOM 862 N N . ASN A 1 104 ? 14.702 -11.501 -11.553 1.00 96.50 104 ASN A N 1
ATOM 863 C CA . ASN A 1 104 ? 14.887 -12.729 -12.322 1.00 96.50 104 ASN A CA 1
ATOM 864 C C . ASN A 1 104 ? 13.673 -13.655 -12.179 1.00 96.50 104 ASN A C 1
ATOM 866 O O . ASN A 1 104 ? 13.188 -14.167 -13.184 1.00 96.50 104 ASN A O 1
ATOM 870 N N . ALA A 1 105 ? 13.128 -13.806 -10.968 1.00 95.94 105 ALA A N 1
ATOM 871 C CA . ALA A 1 105 ? 11.921 -14.595 -10.734 1.00 95.94 105 ALA A CA 1
ATOM 872 C C . ALA A 1 105 ? 10.702 -14.034 -11.490 1.00 95.94 105 ALA A C 1
ATOM 874 O O . ALA A 1 105 ? 9.945 -14.797 -12.089 1.00 95.94 105 ALA A O 1
ATOM 875 N N . LEU A 1 106 ? 10.534 -12.707 -11.536 1.00 95.56 106 LEU A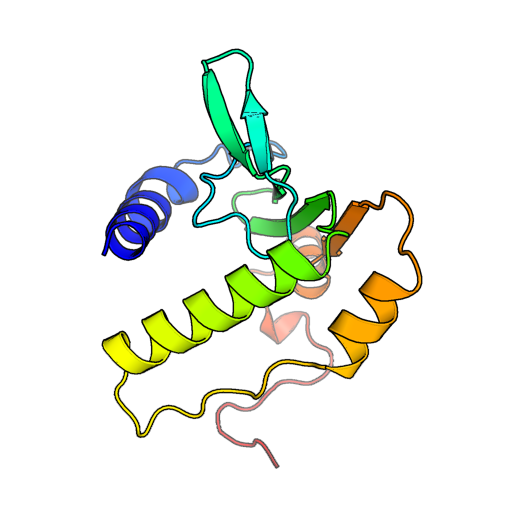 N 1
ATOM 876 C CA . LEU A 1 106 ? 9.500 -12.075 -12.364 1.00 95.56 106 LEU A CA 1
ATOM 877 C C . LEU A 1 106 ? 9.702 -12.373 -13.858 1.00 95.56 106 LEU A C 1
ATOM 879 O O . LEU A 1 106 ? 8.734 -12.657 -14.565 1.00 95.56 106 LEU A O 1
ATOM 883 N N . ALA A 1 107 ? 10.952 -12.354 -14.330 1.00 95.81 107 ALA A N 1
ATOM 884 C CA . ALA A 1 107 ? 11.301 -12.636 -15.721 1.00 95.81 107 ALA A CA 1
ATOM 885 C C . ALA A 1 107 ? 11.083 -14.104 -16.135 1.00 95.81 107 ALA A C 1
ATOM 887 O O . ALA A 1 107 ? 10.874 -14.363 -17.322 1.00 95.81 107 ALA A O 1
ATOM 888 N N . GLU A 1 108 ? 11.078 -15.054 -15.192 1.00 96.56 108 GLU A N 1
ATOM 889 C CA . GLU A 1 108 ? 10.680 -16.445 -15.469 1.00 96.56 108 GLU A CA 1
ATOM 890 C C . GLU A 1 108 ? 9.182 -16.585 -15.787 1.00 96.56 108 GLU A C 1
ATOM 892 O O . GLU A 1 108 ? 8.772 -17.557 -16.424 1.00 96.56 108 GLU A O 1
ATOM 897 N N . GLY A 1 109 ? 8.375 -15.588 -15.413 1.00 91.94 109 GLY A N 1
ATOM 898 C CA . GLY A 1 109 ? 6.957 -15.504 -15.739 1.00 91.94 109 GLY A CA 1
ATOM 899 C C . GLY A 1 109 ? 6.069 -15.709 -14.518 1.00 91.94 109 GLY A C 1
ATOM 900 O O . GLY A 1 109 ? 5.606 -16.815 -14.240 1.00 91.94 109 GLY A O 1
ATOM 901 N N . MET A 1 110 ? 5.765 -14.610 -13.829 1.00 94.00 110 MET A N 1
ATOM 902 C CA . MET A 1 110 ? 4.718 -14.575 -12.809 1.00 94.00 110 MET A CA 1
ATOM 903 C C . MET A 1 110 ? 3.337 -14.421 -13.481 1.00 94.00 110 MET A C 1
ATOM 905 O O . MET A 1 110 ? 3.155 -13.504 -14.285 1.00 94.00 110 MET A O 1
ATOM 909 N N . PRO A 1 111 ? 2.347 -15.290 -13.197 1.00 95.06 111 PRO A N 1
ATOM 910 C CA . PRO A 1 111 ? 0.999 -15.126 -13.734 1.00 95.06 111 PRO A CA 1
ATOM 911 C C . PRO A 1 111 ? 0.313 -13.885 -13.135 1.00 95.06 111 PRO A C 1
ATOM 913 O O . PRO A 1 111 ? 0.673 -13.475 -12.026 1.00 95.06 111 PRO A O 1
ATOM 916 N N . PRO A 1 112 ? -0.720 -13.325 -13.799 1.00 95.06 112 PRO A N 1
ATOM 917 C CA . PRO A 1 112 ? -1.535 -12.261 -13.221 1.00 95.06 112 PRO A CA 1
ATOM 918 C C . PRO A 1 112 ? -2.026 -12.650 -11.826 1.00 95.06 112 PRO A C 1
ATOM 920 O O . PRO A 1 112 ? -2.679 -13.683 -11.657 1.00 95.06 112 PRO A O 1
ATOM 923 N N . SER A 1 113 ? -1.668 -11.842 -10.832 1.00 95.44 113 SER A N 1
ATOM 924 C CA . SER A 1 113 ? -1.849 -12.161 -9.417 1.00 95.44 113 SER A CA 1
ATO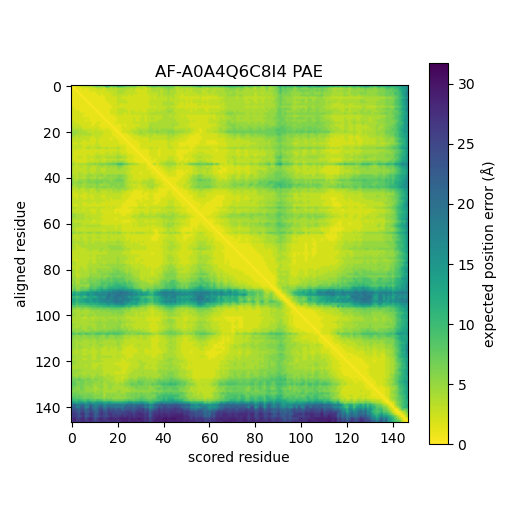M 925 C C . SER A 1 113 ? -2.320 -10.935 -8.647 1.00 95.44 113 SER A C 1
ATOM 927 O O . SER A 1 113 ? -2.019 -9.802 -9.016 1.00 95.44 113 SER A O 1
ATOM 929 N N . GLY A 1 114 ? -3.050 -11.175 -7.561 1.00 95.56 114 GLY A N 1
ATOM 930 C CA . GLY A 1 114 ? -3.372 -10.156 -6.572 1.00 95.56 114 GLY A CA 1
ATOM 931 C C . GLY A 1 114 ? -2.858 -10.576 -5.203 1.00 95.56 114 GLY A C 1
ATOM 932 O O . GLY A 1 114 ? -2.983 -11.746 -4.831 1.00 95.56 114 GLY A O 1
ATOM 933 N N . GLY A 1 115 ? -2.292 -9.629 -4.466 1.00 95.00 115 GLY A N 1
ATOM 934 C CA . GLY A 1 115 ? -1.802 -9.821 -3.107 1.00 95.00 115 GLY A CA 1
ATOM 935 C C . GLY A 1 115 ? -2.541 -8.930 -2.120 1.00 95.00 115 GLY A C 1
ATOM 936 O O . GLY A 1 115 ? -3.055 -7.871 -2.478 1.00 95.00 115 GLY A O 1
ATOM 937 N N . ILE A 1 116 ? -2.607 -9.368 -0.863 1.00 95.75 116 ILE A N 1
ATOM 938 C CA . ILE A 1 116 ? -3.084 -8.555 0.258 1.00 95.75 116 ILE A CA 1
ATOM 939 C C . ILE A 1 116 ? -2.235 -8.828 1.496 1.00 95.75 116 ILE A C 1
ATOM 941 O O . ILE A 1 116 ? -1.995 -9.980 1.859 1.00 95.75 116 ILE A O 1
ATOM 945 N N . ALA A 1 117 ? -1.815 -7.759 2.165 1.00 96.25 117 ALA A N 1
ATOM 946 C CA . ALA A 1 117 ? -1.209 -7.806 3.485 1.00 96.25 117 ALA A CA 1
ATOM 947 C C . ALA A 1 117 ? -2.233 -7.337 4.524 1.00 96.25 117 ALA A C 1
ATOM 949 O O . ALA A 1 117 ? -2.797 -6.253 4.393 1.00 96.25 117 ALA A O 1
ATOM 950 N N . VAL A 1 118 ? -2.472 -8.153 5.555 1.00 96.31 118 VAL A N 1
ATOM 951 C CA . VAL A 1 118 ? -3.429 -7.863 6.634 1.00 96.31 118 VAL A CA 1
ATOM 952 C C . VAL A 1 118 ? -2.683 -7.678 7.951 1.00 96.31 118 VAL A C 1
ATOM 954 O O . VAL A 1 118 ? -1.908 -8.542 8.360 1.00 96.31 118 VAL A O 1
ATOM 957 N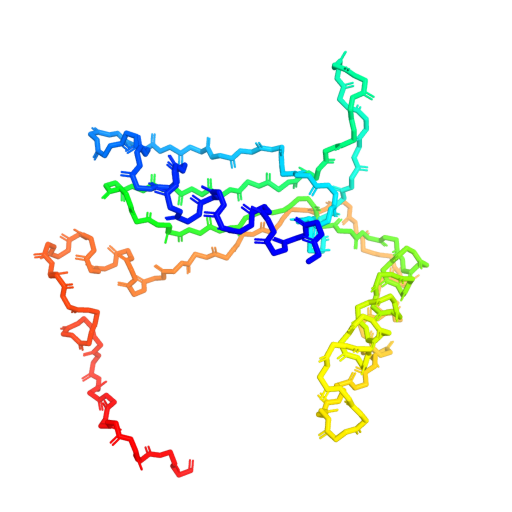 N . GLY A 1 119 ? -2.953 -6.573 8.645 1.00 94.44 119 GLY A N 1
ATOM 958 C CA . GLY A 1 119 ? -2.436 -6.298 9.982 1.00 94.44 119 GLY A CA 1
ATOM 959 C C . GLY A 1 119 ? -3.181 -7.106 11.041 1.00 94.44 119 GLY A C 1
ATOM 960 O O . GLY A 1 119 ? -4.164 -6.628 11.607 1.00 94.44 119 GLY A O 1
ATOM 961 N N . VAL A 1 120 ? -2.710 -8.324 11.324 1.00 93.69 120 VAL A N 1
ATOM 962 C CA . VAL A 1 120 ? -3.339 -9.231 12.303 1.00 93.69 120 VAL A CA 1
ATOM 963 C C . VAL A 1 120 ? -3.426 -8.591 13.689 1.00 93.69 120 VAL A C 1
ATOM 965 O O . VAL A 1 120 ? -4.485 -8.648 14.306 1.00 93.69 120 VAL A O 1
ATOM 968 N N . ASP A 1 121 ? -2.373 -7.915 14.150 1.00 92.12 121 ASP A N 1
ATOM 969 C CA . ASP A 1 121 ? -2.366 -7.271 15.469 1.00 92.12 121 ASP A CA 1
ATOM 970 C C . ASP A 1 121 ? -3.428 -6.165 15.564 1.00 92.12 121 ASP A C 1
ATOM 972 O O . ASP A 1 121 ? -4.194 -6.113 16.523 1.00 92.12 121 ASP A O 1
ATOM 976 N N . ARG A 1 122 ? -3.559 -5.331 14.521 1.00 92.88 122 ARG A N 1
ATOM 977 C CA . ARG A 1 122 ? -4.604 -4.290 14.441 1.00 92.88 122 ARG A CA 1
ATOM 978 C C . ARG A 1 122 ? -6.008 -4.895 14.388 1.00 92.88 122 ARG A C 1
ATOM 980 O O . ARG A 1 122 ? -6.951 -4.340 14.946 1.00 92.88 122 ARG A O 1
ATOM 987 N N . MET A 1 123 ? -6.158 -6.046 13.738 1.00 93.62 123 MET A N 1
ATOM 988 C CA . MET A 1 123 ? -7.426 -6.770 13.689 1.00 93.62 123 MET A CA 1
ATOM 989 C C . MET A 1 123 ? -7.805 -7.332 15.069 1.00 93.62 123 MET A C 1
ATOM 991 O O . MET A 1 123 ? -8.954 -7.198 15.491 1.00 93.62 123 MET A O 1
ATOM 995 N N . VAL A 1 124 ? -6.846 -7.915 15.797 1.00 93.94 124 VAL A N 1
ATOM 996 C CA . VAL A 1 124 ? -7.047 -8.378 17.180 1.00 93.94 124 VAL A CA 1
ATOM 997 C C . VAL A 1 124 ? -7.376 -7.201 18.092 1.00 93.94 124 VAL A C 1
ATOM 999 O O . VAL A 1 124 ? -8.348 -7.276 18.836 1.00 93.94 124 VAL A O 1
ATOM 1002 N N . GLN A 1 125 ? -6.631 -6.100 17.987 1.00 93.62 125 GLN A N 1
ATOM 1003 C CA . GLN A 1 125 ? -6.871 -4.849 18.706 1.00 93.62 125 GLN A CA 1
ATOM 1004 C C . GLN A 1 125 ? -8.313 -4.361 18.543 1.00 93.62 125 GLN A C 1
ATOM 1006 O O . GLN A 1 125 ? -9.010 -4.113 19.531 1.00 93.62 125 GLN A O 1
ATOM 1011 N N . LEU A 1 126 ? -8.784 -4.302 17.296 1.00 92.81 126 LEU A N 1
ATOM 1012 C CA . LEU A 1 126 ? -10.142 -3.895 16.969 1.00 92.81 126 LEU A CA 1
ATOM 1013 C C . LEU A 1 126 ? -11.192 -4.837 17.577 1.00 92.81 126 LEU A C 1
ATOM 1015 O O . LEU A 1 126 ? -12.138 -4.374 18.212 1.00 92.81 126 LEU A O 1
ATOM 1019 N N . PHE A 1 127 ? -11.043 -6.154 17.405 1.00 93.19 127 PHE A N 1
ATOM 1020 C CA . PHE A 1 127 ? -12.039 -7.123 17.880 1.00 93.19 127 PHE A CA 1
ATOM 1021 C C . PHE A 1 127 ? -12.021 -7.340 19.395 1.00 93.19 127 PHE A C 1
ATOM 1023 O O . PHE A 1 127 ? -13.054 -7.676 19.973 1.00 93.19 127 PHE A O 1
ATOM 1030 N N . ALA A 1 128 ? -10.879 -7.121 20.043 1.00 94.31 128 ALA A N 1
ATOM 1031 C CA . ALA A 1 128 ? -10.750 -7.123 21.495 1.00 94.31 128 ALA A CA 1
ATOM 1032 C C . ALA A 1 128 ? -11.216 -5.803 22.135 1.00 94.31 128 ALA A C 1
ATOM 1034 O O . ALA A 1 128 ? -11.319 -5.734 23.358 1.00 94.31 128 ALA A O 1
ATOM 1035 N N . ASN A 1 129 ? -11.512 -4.773 21.328 1.00 93.06 129 ASN A N 1
ATOM 1036 C CA . ASN A 1 129 ? -11.800 -3.415 21.791 1.00 93.06 129 ASN A CA 1
ATOM 1037 C C . ASN A 1 129 ? -10.696 -2.876 22.725 1.00 93.06 129 ASN A C 1
ATOM 1039 O O . ASN A 1 129 ? -10.973 -2.250 23.750 1.00 93.06 129 ASN A O 1
ATOM 1043 N N . GLU A 1 130 ? -9.438 -3.151 22.378 1.00 93.81 130 GLU A N 1
ATOM 1044 C CA . GLU A 1 130 ? -8.266 -2.705 23.128 1.00 93.81 130 GLU A CA 1
ATOM 1045 C C . GLU A 1 130 ? -7.650 -1.485 22.425 1.00 93.81 130 GLU A C 1
ATOM 1047 O O . GLU A 1 130 ? -7.277 -1.585 21.264 1.00 93.81 130 GLU A O 1
ATOM 1052 N N . PRO A 1 131 ? -7.516 -0.316 23.067 1.00 88.50 131 PRO A N 1
ATOM 1053 C CA . PRO A 1 131 ? -6.943 0.864 22.415 1.00 88.50 131 PRO A CA 1
ATOM 1054 C C . PRO A 1 131 ? -5.425 0.782 22.188 1.00 88.50 131 PRO A C 1
ATOM 1056 O O . PRO A 1 131 ? -4.901 1.508 21.345 1.00 88.50 131 PRO A O 1
ATOM 1059 N N . GLU A 1 132 ? -4.700 -0.085 22.899 1.00 89.62 132 GLU A N 1
ATOM 1060 C CA . GLU A 1 132 ? -3.236 -0.158 22.843 1.00 89.62 132 GLU A CA 1
ATOM 1061 C C . GLU A 1 132 ? -2.750 -1.457 22.187 1.00 89.62 132 GLU A C 1
ATOM 1063 O O . GLU A 1 132 ? -2.915 -2.545 22.734 1.00 89.62 132 GLU A O 1
ATOM 1068 N N . LEU A 1 133 ? -2.077 -1.344 21.034 1.00 88.56 133 LEU A N 1
ATOM 1069 C CA . LEU A 1 133 ? -1.603 -2.502 20.262 1.00 88.56 133 LEU A CA 1
ATOM 1070 C C . LEU A 1 133 ? -0.717 -3.431 21.105 1.00 88.56 133 LEU A C 1
ATOM 1072 O O . LEU A 1 133 ? -0.852 -4.649 21.036 1.00 88.56 133 LEU A O 1
ATOM 1076 N N . ALA A 1 134 ? 0.137 -2.854 21.957 1.00 90.12 134 ALA A N 1
ATOM 1077 C CA . ALA A 1 134 ? 1.052 -3.591 22.825 1.00 90.12 134 ALA A CA 1
ATOM 1078 C C . ALA A 1 134 ? 0.341 -4.602 23.740 1.00 90.12 134 ALA A C 1
ATOM 1080 O O . ALA A 1 134 ? 0.889 -5.668 23.994 1.00 90.12 134 ALA A O 1
ATOM 1081 N N . LYS A 1 135 ? -0.896 -4.323 24.176 1.00 88.94 135 LYS A N 1
ATOM 1082 C CA . LYS A 1 135 ? -1.664 -5.237 25.041 1.00 88.94 135 LYS A CA 1
ATOM 1083 C C . LYS A 1 135 ? -2.265 -6.430 24.302 1.00 88.94 135 LYS A C 1
ATOM 1085 O O . LYS A 1 135 ? -2.788 -7.343 24.934 1.00 88.94 135 LYS A O 1
ATOM 1090 N N . THR A 1 136 ? -2.204 -6.424 22.973 1.00 89.44 136 THR A N 1
ATOM 1091 C CA . THR A 1 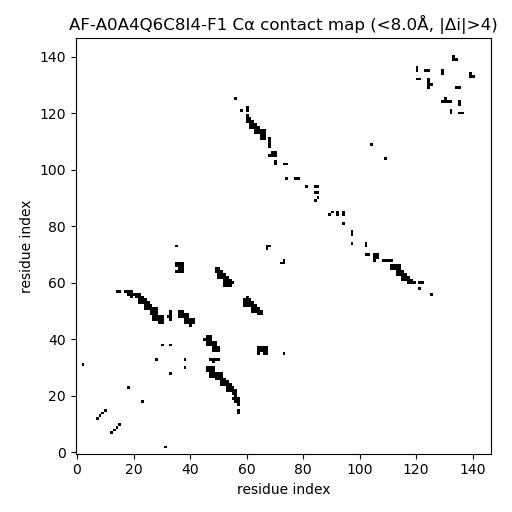136 ? -2.614 -7.564 22.140 1.00 89.44 136 THR A CA 1
ATOM 1092 C C . THR A 1 136 ? -1.453 -8.480 21.773 1.00 89.44 136 THR A C 1
ATOM 1094 O O . THR A 1 136 ? -1.677 -9.583 21.277 1.00 89.44 136 THR A O 1
ATOM 1097 N N . LEU A 1 137 ? -0.220 -8.051 22.050 1.00 89.25 137 LEU A N 1
ATOM 1098 C CA . LEU A 1 137 ? 0.974 -8.846 21.821 1.00 89.25 137 LEU A CA 1
ATOM 1099 C C . LEU A 1 137 ? 1.197 -9.802 22.992 1.00 89.25 137 LEU A C 1
ATOM 1101 O O . LEU A 1 137 ? 0.991 -9.463 24.154 1.00 89.25 137 LEU A O 1
ATOM 1105 N N . TRP A 1 138 ? 1.652 -11.013 22.678 1.00 83.38 138 TRP A N 1
ATOM 1106 C CA . TRP A 1 138 ? 1.968 -12.016 23.696 1.00 83.38 138 TRP A CA 1
ATOM 1107 C C . TRP A 1 138 ? 3.193 -11.637 24.544 1.00 83.38 138 TRP A C 1
ATOM 1109 O O . TRP A 1 138 ? 3.237 -11.926 25.738 1.00 83.38 138 TRP A O 1
ATOM 1119 N N . LEU A 1 139 ? 4.193 -11.007 23.922 1.00 84.81 139 LEU A N 1
ATOM 1120 C CA . LEU A 1 139 ? 5.384 -10.485 24.588 1.00 84.81 139 LEU A CA 1
ATOM 1121 C C . LEU A 1 139 ? 5.410 -8.973 24.419 1.00 84.81 139 LEU A C 1
ATOM 1123 O O . LEU A 1 139 ? 5.278 -8.466 23.304 1.00 84.81 139 LEU A O 1
ATOM 1127 N N . GLU A 1 140 ? 5.612 -8.264 25.522 1.00 70.56 140 GLU A N 1
ATOM 1128 C CA . GLU A 1 140 ? 5.814 -6.823 25.490 1.00 70.56 140 GLU A CA 1
ATOM 1129 C C . GLU A 1 140 ? 7.155 -6.508 24.818 1.00 70.56 140 GLU A C 1
ATOM 1131 O O . GLU A 1 140 ? 8.199 -7.052 25.184 1.00 70.56 140 GLU A O 1
ATOM 1136 N N . SER A 1 141 ? 7.146 -5.608 23.836 1.00 69.00 141 SER A N 1
ATOM 1137 C CA . SER A 1 141 ? 8.379 -4.992 23.357 1.00 69.00 141 SER A CA 1
ATOM 1138 C C . SER A 1 141 ? 8.758 -3.866 24.320 1.00 69.00 141 SER A C 1
ATOM 1140 O O . SER A 1 141 ? 8.101 -2.823 24.332 1.00 69.00 141 SER A O 1
ATOM 1142 N N . GLU A 1 142 ? 9.807 -4.043 25.126 1.00 66.00 142 GLU A N 1
ATOM 1143 C CA . GLU A 1 142 ? 10.382 -2.923 25.877 1.00 66.00 142 GLU A CA 1
ATOM 1144 C C . GLU A 1 142 ? 11.016 -1.924 24.888 1.00 66.00 142 GLU A C 1
ATOM 1146 O O . GLU A 1 142 ? 11.892 -2.310 24.104 1.00 66.00 142 GLU A O 1
ATOM 1151 N N . PRO A 1 143 ? 10.632 -0.633 24.906 1.00 58.81 143 PRO A N 1
ATOM 1152 C CA . PRO A 1 143 ? 11.281 0.370 24.072 1.00 58.81 143 PRO A CA 1
ATOM 1153 C C . PRO A 1 143 ? 12.783 0.435 24.394 1.00 58.81 143 PRO A C 1
ATOM 1155 O O . PRO A 1 143 ? 13.167 0.788 25.507 1.00 58.81 143 PRO A O 1
ATOM 1158 N N . GLY A 1 144 ? 13.639 0.110 23.419 1.00 57.59 144 GLY A N 1
ATOM 1159 C CA . GLY A 1 144 ? 15.097 0.264 23.528 1.00 57.59 144 GLY A CA 1
ATOM 1160 C C . GLY A 1 144 ? 15.914 -1.009 23.781 1.00 57.59 144 GLY A C 1
ATOM 1161 O O . GLY A 1 144 ? 17.133 -0.903 23.897 1.00 57.59 144 GLY A O 1
ATOM 1162 N N . LYS A 1 145 ? 15.300 -2.199 23.816 1.00 46.47 145 LYS A N 1
ATOM 1163 C CA . LYS A 1 145 ? 16.022 -3.483 23.759 1.00 46.47 145 LYS A CA 1
ATOM 1164 C C . LYS A 1 145 ? 15.732 -4.188 22.437 1.00 46.47 145 LYS A C 1
ATOM 1166 O O . LYS A 1 145 ? 14.828 -5.009 22.344 1.00 46.47 145 LYS A O 1
ATOM 1171 N N . ILE A 1 146 ? 16.488 -3.827 21.409 1.00 44.81 146 ILE A N 1
ATOM 1172 C CA . ILE A 1 146 ? 16.644 -4.658 20.215 1.00 44.81 146 ILE A CA 1
ATOM 1173 C C . ILE A 1 146 ? 18.027 -5.291 20.381 1.00 44.81 146 ILE A C 1
ATOM 1175 O O . ILE A 1 146 ? 19.023 -4.571 20.312 1.00 44.81 146 ILE A O 1
ATOM 1179 N N . GLU A 1 147 ? 18.071 -6.580 20.727 1.00 35.81 147 GLU A N 1
ATOM 1180 C CA . GLU A 1 147 ? 19.287 -7.400 20.586 1.00 35.81 147 GLU A CA 1
ATOM 1181 C C . GLU A 1 147 ? 19.446 -7.854 19.132 1.00 35.81 147 GLU A C 1
ATOM 1183 O O . GLU A 1 147 ? 18.413 -8.183 18.502 1.00 35.81 147 GLU A O 1
#

Foldseek 3Di:
DVVVVVCVCCVPPNLVPPDQPDKDKDFFDAPVPQVQADWDQDPVRHIGGQKIWIDHSSDTFKIKHFGNLDLVVVVVVLVVVLVVCCVPVNPPPDRDDDDPVVSVVSVVPDPGDMDMDGDPLVVQCVVVVPPDSQVSDPDHDDPPDDD

Radius of gyration: 18.28 Å; Cα contacts (8 Å, |Δi|>4): 184; chains: 1; bounding box: 44×34×44 Å